Protein AF-A0A0F9BWI5-F1 (afdb_monomer_lite)

Structure (mmCIF, N/CA/C/O backbone):
data_AF-A0A0F9BWI5-F1
#
_entry.id   AF-A0A0F9BWI5-F1
#
loop_
_atom_site.group_PDB
_atom_site.id
_atom_site.type_symbol
_atom_site.label_atom_id
_atom_site.label_alt_id
_atom_site.label_comp_id
_atom_site.label_asym_id
_atom_site.label_entity_id
_atom_site.label_seq_id
_atom_site.pdbx_PDB_ins_code
_atom_site.Cartn_x
_atom_site.Cartn_y
_atom_site.Cartn_z
_atom_site.occupancy
_atom_site.B_iso_or_equiv
_atom_site.auth_seq_id
_atom_site.auth_comp_id
_atom_site.auth_asym_id
_atom_site.auth_atom_id
_atom_site.pdbx_PDB_model_num
ATOM 1 N N . LYS A 1 1 ? -0.075 13.500 25.673 1.00 72.31 1 LYS A N 1
ATOM 2 C CA . LYS A 1 1 ? -0.644 14.126 24.447 1.00 72.31 1 LYS A CA 1
ATOM 3 C C . LYS A 1 1 ? -1.589 13.120 23.795 1.00 72.31 1 LYS A C 1
ATOM 5 O O . LYS A 1 1 ? -1.172 11.986 23.628 1.00 72.31 1 LYS A O 1
ATOM 10 N N . MET A 1 2 ? -2.822 13.513 23.459 1.00 77.25 2 MET A N 1
ATOM 11 C CA . MET A 1 2 ? -3.798 12.636 22.786 1.00 77.25 2 MET A CA 1
ATOM 12 C C . MET A 1 2 ? -3.335 12.326 21.351 1.00 77.25 2 MET A C 1
ATOM 14 O O . MET A 1 2 ? -2.892 13.253 20.655 1.00 77.25 2 MET A O 1
ATOM 18 N N . LYS A 1 3 ? -3.405 11.060 20.920 1.00 91.00 3 LYS A N 1
ATOM 19 C CA . LYS A 1 3 ? -2.980 10.627 19.575 1.00 91.00 3 LYS A CA 1
ATOM 20 C C . LYS A 1 3 ? -3.915 11.210 18.507 1.00 91.00 3 LYS A C 1
ATOM 22 O O . LYS A 1 3 ? -5.062 11.553 18.789 1.00 91.00 3 LYS A O 1
ATOM 27 N N . ILE A 1 4 ? -3.437 11.349 17.267 1.00 92.50 4 ILE A N 1
ATOM 28 C CA . ILE A 1 4 ? -4.237 11.948 16.181 1.00 92.50 4 ILE A CA 1
ATOM 29 C C . ILE A 1 4 ? -5.533 11.167 15.914 1.00 92.50 4 ILE A C 1
ATOM 31 O O . ILE A 1 4 ? -6.590 11.777 15.780 1.00 92.50 4 ILE A O 1
ATOM 35 N N . ASN A 1 5 ? -5.481 9.834 15.967 1.00 91.31 5 ASN A N 1
ATOM 36 C CA . ASN A 1 5 ? -6.653 8.981 15.755 1.00 91.31 5 ASN A CA 1
ATOM 37 C C . ASN A 1 5 ? -7.730 9.216 16.823 1.00 91.31 5 ASN A C 1
ATOM 39 O O . ASN A 1 5 ? -8.899 9.367 16.490 1.00 91.31 5 ASN A O 1
ATOM 43 N N . GLU A 1 6 ? -7.343 9.348 18.095 1.00 92.56 6 GLU A N 1
ATOM 44 C CA . GLU A 1 6 ? -8.267 9.646 19.202 1.00 92.56 6 GLU A CA 1
ATOM 45 C C . GLU A 1 6 ? -8.955 11.008 19.014 1.00 92.56 6 GLU A C 1
ATOM 47 O O . GLU A 1 6 ? -10.149 11.156 19.280 1.00 92.56 6 GLU A O 1
ATOM 52 N N . LYS A 1 7 ? -8.216 12.009 18.509 1.00 94.06 7 LYS A N 1
ATOM 53 C CA . LYS A 1 7 ? -8.776 13.331 18.181 1.00 94.06 7 LYS A CA 1
ATOM 54 C C . LYS A 1 7 ? -9.814 13.237 17.067 1.00 94.06 7 LYS A C 1
ATOM 56 O O . LYS A 1 7 ? -10.861 13.868 17.175 1.00 94.06 7 LYS A O 1
ATOM 61 N N . LEU A 1 8 ? -9.528 12.468 16.018 1.00 93.81 8 LEU A N 1
ATOM 62 C CA . LEU A 1 8 ? -10.418 12.304 14.867 1.00 93.81 8 LEU A CA 1
ATOM 63 C C . LEU A 1 8 ? -11.685 11.522 15.229 1.00 93.81 8 LEU A C 1
ATOM 65 O O . LEU A 1 8 ? -12.778 11.987 14.922 1.00 93.81 8 LEU A O 1
ATOM 69 N N . VAL A 1 9 ? -11.550 10.411 15.959 1.00 95.19 9 VAL A N 1
ATOM 70 C CA . VAL A 1 9 ? -12.665 9.615 16.512 1.00 95.19 9 VAL A CA 1
ATOM 71 C C . VAL A 1 9 ? -13.626 10.516 17.287 1.00 95.19 9 VAL A C 1
ATOM 73 O O . VAL A 1 9 ? -14.809 10.583 16.963 1.00 95.19 9 VAL A O 1
ATOM 76 N N . LYS A 1 10 ? -13.111 11.295 18.249 1.00 93.81 10 LYS A N 1
ATOM 77 C CA . LYS A 1 10 ? -13.939 12.202 19.056 1.00 93.81 10 LYS A CA 1
ATOM 78 C C . LYS A 1 10 ? -14.575 13.316 18.222 1.00 93.81 10 LYS A C 1
ATOM 80 O O . LYS A 1 10 ? -15.742 13.628 18.423 1.00 93.81 10 LYS A O 1
ATOM 85 N N . LYS A 1 11 ? -13.814 13.924 17.306 1.00 94.62 11 LYS A N 1
ATOM 86 C CA . LYS A 1 11 ? -14.287 15.038 16.468 1.00 94.62 11 LYS A CA 1
ATOM 87 C C . LYS A 1 11 ? -15.427 14.621 15.540 1.00 94.62 11 LYS A C 1
ATOM 89 O O . LYS A 1 11 ? -16.339 15.410 15.326 1.00 94.62 11 LYS A O 1
ATOM 94 N N . HIS A 1 12 ? -15.359 13.416 14.985 1.00 92.31 12 HIS A N 1
ATOM 95 C CA . HIS A 1 12 ? -16.319 12.930 13.994 1.00 92.31 12 HIS A CA 1
ATOM 96 C C . HIS A 1 12 ? -17.385 11.993 14.580 1.00 92.31 12 HIS A C 1
ATOM 98 O O . HIS A 1 12 ? -18.233 11.518 13.836 1.00 92.31 12 HIS A O 1
ATOM 104 N N . GLY A 1 13 ? -17.361 11.730 15.893 1.00 93.31 13 GLY A N 1
ATOM 105 C CA . GLY A 1 13 ? -18.310 10.820 16.544 1.00 93.31 13 GLY A CA 1
ATOM 106 C C . GLY A 1 13 ? -18.198 9.370 16.060 1.00 93.31 13 GLY A C 1
ATOM 107 O O . GLY A 1 13 ? -19.171 8.628 16.139 1.00 93.31 13 GLY A O 1
ATOM 108 N N . LEU A 1 14 ? -17.031 8.981 15.541 1.00 92.94 14 LEU A N 1
ATOM 109 C CA . LEU A 1 14 ? -16.776 7.660 14.964 1.00 92.94 14 LEU A CA 1
ATOM 110 C C . LEU A 1 14 ? -16.193 6.712 16.007 1.00 92.94 14 LEU A C 1
ATOM 112 O O . LEU A 1 14 ? -15.509 7.139 16.936 1.00 92.94 14 LEU A O 1
ATOM 116 N N . LYS A 1 15 ? -16.359 5.407 15.806 1.00 95.50 15 LYS A N 1
ATOM 117 C CA . LYS A 1 15 ? -15.537 4.380 16.458 1.00 95.50 15 LYS A CA 1
ATOM 118 C C . LYS A 1 15 ? -14.169 4.292 15.777 1.00 95.50 15 LYS A C 1
ATOM 120 O O . LYS A 1 15 ? -14.020 4.604 14.598 1.00 95.50 15 LYS A O 1
ATOM 125 N N . ALA A 1 16 ? -13.162 3.790 16.495 1.00 92.00 16 ALA A N 1
ATOM 126 C CA . ALA A 1 16 ? -11.807 3.637 15.950 1.00 92.00 16 ALA A CA 1
ATOM 127 C C . ALA A 1 16 ? -11.776 2.800 14.656 1.00 92.00 16 ALA A C 1
ATOM 129 O O . ALA A 1 16 ? -11.142 3.196 13.681 1.00 92.00 16 ALA A O 1
ATOM 130 N N . ARG A 1 17 ? -12.5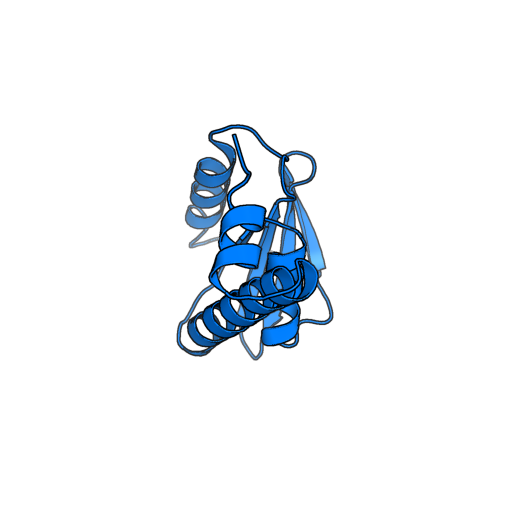28 1.691 14.627 1.00 93.81 17 ARG A N 1
ATOM 131 C CA . ARG A 1 17 ? -12.648 0.832 13.442 1.00 93.81 17 ARG A CA 1
ATOM 132 C C . ARG A 1 17 ? -13.335 1.528 12.265 1.00 93.81 17 ARG A C 1
ATOM 134 O O . ARG A 1 17 ? -12.953 1.307 11.124 1.00 93.81 17 ARG A O 1
ATOM 141 N N . GLU A 1 18 ? -14.334 2.365 12.532 1.00 95.25 18 GLU A N 1
ATOM 142 C CA . GLU A 1 18 ? -15.038 3.117 11.485 1.00 95.25 18 GLU A CA 1
ATOM 143 C C . GLU A 1 18 ? -14.109 4.150 10.846 1.00 95.25 18 GLU A C 1
ATOM 145 O O . GLU A 1 18 ? -14.074 4.260 9.623 1.00 95.25 18 GLU A O 1
ATOM 150 N N . LEU A 1 19 ? -13.296 4.848 11.648 1.00 95.06 19 LEU A N 1
ATOM 151 C CA . LEU A 1 19 ? -12.272 5.762 11.137 1.00 95.06 19 LEU A CA 1
ATOM 152 C C . LEU A 1 19 ? -11.255 5.029 10.248 1.00 95.06 19 LEU A C 1
ATOM 154 O O . LEU A 1 19 ? -10.945 5.499 9.157 1.00 95.06 19 LEU A O 1
ATOM 158 N N . GLU A 1 20 ? -10.757 3.879 10.703 1.00 93.88 20 GLU A N 1
ATOM 159 C CA . GLU A 1 20 ? -9.796 3.062 9.956 1.00 93.88 20 GLU A CA 1
ATOM 160 C C . GLU A 1 20 ? -10.366 2.611 8.603 1.00 93.88 20 GLU A C 1
ATOM 162 O O . GLU A 1 20 ? -9.747 2.844 7.566 1.00 93.88 20 GLU A O 1
ATOM 167 N N . LEU A 1 21 ? -11.576 2.040 8.600 1.00 95.75 21 LEU A N 1
ATOM 168 C CA . LEU A 1 21 ? -12.261 1.613 7.377 1.00 95.75 21 LEU A CA 1
ATOM 169 C C . LEU A 1 21 ? -12.547 2.789 6.439 1.00 95.75 21 LEU A C 1
ATOM 171 O O . LEU A 1 21 ? -12.392 2.650 5.230 1.00 95.75 21 LEU A O 1
ATOM 175 N N . THR A 1 22 ? -12.907 3.953 6.986 1.00 96.00 22 THR A N 1
ATOM 176 C CA . THR A 1 22 ? -13.143 5.170 6.195 1.00 96.00 22 THR A CA 1
ATOM 177 C C . THR A 1 22 ? -11.876 5.593 5.455 1.00 96.00 22 THR A C 1
ATOM 179 O O . THR A 1 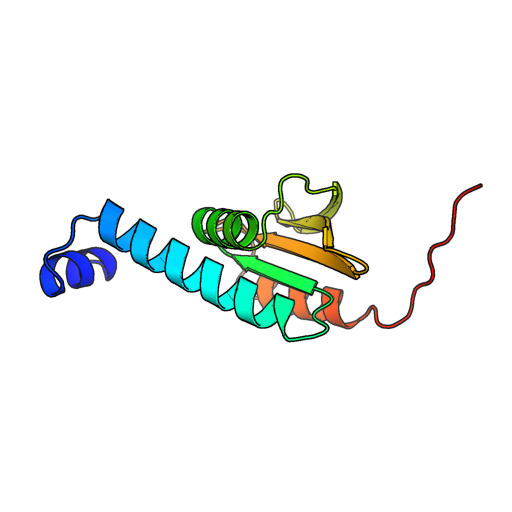22 ? -11.917 5.826 4.250 1.00 96.00 22 THR A O 1
ATOM 182 N N . ILE A 1 23 ? -10.736 5.649 6.153 1.00 95.25 23 ILE A N 1
ATOM 183 C CA . ILE A 1 23 ? -9.448 6.025 5.552 1.00 95.25 23 ILE A CA 1
ATOM 184 C C . ILE A 1 23 ? -9.009 4.973 4.530 1.00 95.25 23 ILE A C 1
ATOM 186 O O . ILE A 1 23 ? -8.633 5.328 3.413 1.00 95.25 23 ILE A O 1
ATOM 190 N N . ARG A 1 24 ? -9.086 3.686 4.892 1.00 96.94 24 ARG A N 1
ATOM 191 C CA . ARG A 1 24 ? -8.723 2.568 4.016 1.00 96.94 24 ARG A CA 1
ATOM 192 C C . ARG A 1 24 ? -9.515 2.598 2.709 1.00 96.94 24 ARG A C 1
ATOM 194 O O . ARG A 1 24 ? -8.906 2.524 1.646 1.00 96.94 24 ARG A O 1
ATOM 201 N N . ASN A 1 25 ? -10.842 2.690 2.784 1.00 97.81 25 ASN A N 1
ATOM 202 C CA . ASN A 1 25 ? -11.703 2.646 1.602 1.00 97.81 25 ASN A CA 1
ATOM 203 C C . ASN A 1 25 ? -11.474 3.870 0.717 1.00 97.81 25 ASN A C 1
ATOM 205 O O . ASN A 1 25 ? -11.278 3.719 -0.484 1.00 97.81 25 ASN A O 1
ATOM 209 N N . PHE A 1 26 ? -11.381 5.062 1.316 1.00 97.81 26 PHE A N 1
ATOM 210 C CA . PHE A 1 26 ? -11.098 6.288 0.575 1.00 97.81 26 PHE A CA 1
ATOM 21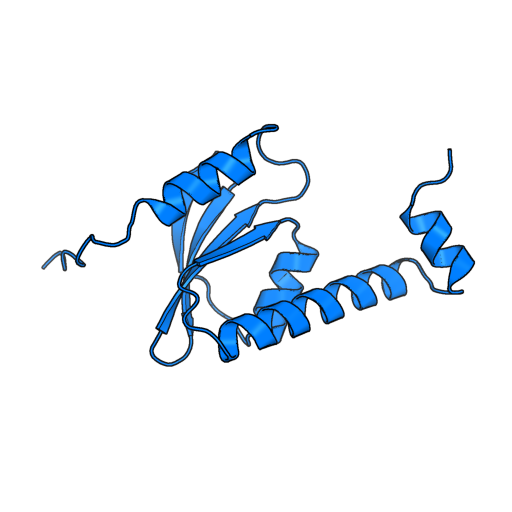1 C C . PHE A 1 26 ? -9.767 6.216 -0.187 1.00 97.81 26 PHE A C 1
ATOM 213 O O . PHE A 1 26 ? -9.722 6.506 -1.381 1.00 97.81 26 PHE A O 1
ATOM 220 N N . LEU A 1 27 ? -8.678 5.810 0.478 1.00 98.00 27 LEU A N 1
ATOM 221 C CA . LEU A 1 27 ? -7.370 5.689 -0.172 1.00 98.00 27 LEU A CA 1
ATOM 222 C C . LEU A 1 27 ? -7.357 4.581 -1.230 1.00 98.00 27 LEU A C 1
ATOM 224 O O . LEU A 1 27 ? -6.749 4.760 -2.284 1.00 98.00 27 LEU A O 1
ATOM 228 N N . GLY A 1 28 ? -8.042 3.465 -0.966 1.00 98.31 28 GLY A N 1
ATOM 229 C CA . GLY A 1 28 ? -8.202 2.364 -1.912 1.00 98.31 28 GLY A CA 1
ATOM 230 C C . GLY A 1 28 ? -8.892 2.804 -3.200 1.00 98.31 28 GLY A C 1
ATOM 231 O O . GLY A 1 28 ? -8.342 2.636 -4.287 1.00 98.31 28 GLY A O 1
ATOM 232 N N . GLU A 1 29 ? -10.064 3.424 -3.078 1.00 98.50 29 GLU A N 1
ATOM 233 C CA . GLU A 1 29 ? -10.851 3.927 -4.207 1.00 98.50 29 GLU A CA 1
ATOM 234 C C . GLU A 1 29 ? -10.115 5.028 -4.974 1.00 98.50 29 GLU A C 1
ATOM 236 O O . GLU A 1 29 ? -10.095 5.012 -6.206 1.00 98.50 29 GLU A O 1
ATOM 241 N N . LEU A 1 30 ? -9.456 5.955 -4.269 1.00 97.94 30 LEU A N 1
ATOM 242 C CA . LEU A 1 30 ? -8.661 7.012 -4.891 1.00 97.94 30 LEU A CA 1
ATOM 243 C C . LEU A 1 30 ? -7.506 6.431 -5.715 1.00 97.94 30 LEU A C 1
ATOM 245 O O . LEU A 1 30 ? -7.343 6.791 -6.882 1.00 97.94 30 LEU A O 1
ATOM 249 N N . ALA A 1 31 ? -6.722 5.519 -5.136 1.00 97.00 31 ALA A N 1
ATOM 250 C CA . ALA A 1 31 ? -5.623 4.870 -5.844 1.00 97.00 31 ALA A CA 1
ATOM 251 C C . ALA A 1 31 ? -6.135 4.080 -7.055 1.00 97.00 31 ALA A C 1
ATOM 253 O O . ALA A 1 31 ? -5.580 4.204 -8.147 1.00 97.00 31 ALA A O 1
ATOM 254 N N . ALA A 1 32 ? -7.231 3.331 -6.894 1.00 96.19 32 ALA A N 1
ATOM 255 C CA . ALA A 1 32 ? -7.845 2.584 -7.984 1.00 96.19 32 ALA A CA 1
ATOM 256 C C . ALA A 1 32 ? -8.311 3.503 -9.122 1.00 96.19 32 ALA A C 1
ATOM 258 O O . ALA A 1 32 ? -8.076 3.208 -10.296 1.00 96.19 32 ALA A O 1
ATOM 259 N N . ALA A 1 33 ? -8.915 4.647 -8.792 1.00 96.69 33 ALA A N 1
ATOM 260 C CA . ALA A 1 33 ? -9.340 5.637 -9.774 1.00 96.69 33 ALA A CA 1
ATOM 261 C C . ALA A 1 33 ? -8.153 6.238 -10.542 1.00 96.69 33 ALA A C 1
ATOM 263 O O . ALA A 1 33 ? -8.256 6.442 -11.752 1.00 96.69 33 ALA A O 1
ATOM 264 N N . VAL A 1 34 ? -7.025 6.493 -9.869 1.00 95.88 34 VAL A N 1
ATOM 265 C CA . VAL A 1 34 ? -5.792 6.977 -10.511 1.00 95.88 34 VAL A CA 1
ATOM 266 C C . VAL A 1 34 ? -5.212 5.911 -11.437 1.00 95.88 34 VAL A C 1
ATOM 268 O O . VAL A 1 34 ? -4.993 6.199 -12.613 1.00 95.88 34 VAL A O 1
ATOM 271 N N . VAL A 1 35 ? -5.022 4.678 -10.957 1.00 94.06 35 VAL A N 1
ATOM 272 C CA . VAL A 1 35 ? -4.451 3.576 -11.753 1.00 94.06 35 VAL A CA 1
ATOM 273 C C . VAL A 1 35 ? -5.307 3.277 -12.985 1.00 94.06 35 VAL A C 1
ATOM 275 O O . VAL A 1 35 ? -4.768 3.119 -14.070 1.00 94.06 35 VAL A O 1
ATOM 278 N N . ARG A 1 36 ? -6.642 3.274 -12.872 1.00 93.06 36 ARG A N 1
ATOM 279 C CA . ARG A 1 36 ? -7.533 3.031 -14.025 1.00 93.06 36 ARG A CA 1
ATOM 280 C C . ARG A 1 36 ? -7.505 4.148 -15.072 1.00 93.06 36 ARG A C 1
ATOM 282 O O . ARG A 1 36 ? -7.804 3.892 -16.232 1.00 93.06 36 ARG A O 1
ATOM 289 N N . LYS A 1 37 ? -7.188 5.386 -14.679 1.00 93.50 37 LYS A N 1
ATOM 290 C CA . LYS A 1 37 ? -7.192 6.560 -15.572 1.00 93.50 37 LYS A CA 1
ATOM 291 C C . LYS A 1 37 ? -5.821 6.912 -16.143 1.00 93.50 37 LYS A C 1
ATOM 293 O O . LYS A 1 37 ? -5.727 7.836 -16.947 1.00 93.50 37 LYS A O 1
ATOM 298 N N . SER A 1 38 ? -4.760 6.237 -15.717 1.00 87.44 38 SER A N 1
ATOM 299 C CA . SER A 1 38 ? -3.392 6.596 -16.081 1.00 87.44 38 SER A CA 1
ATOM 300 C C . SER A 1 38 ? -2.546 5.363 -16.369 1.00 87.44 38 SER A C 1
ATOM 302 O O . SER A 1 38 ? -2.818 4.271 -15.889 1.00 87.44 38 SER A O 1
ATOM 304 N N . SER A 1 39 ? -1.483 5.526 -17.154 1.00 82.50 39 SER A N 1
ATOM 305 C CA . SER A 1 39 ? -0.549 4.444 -17.482 1.00 82.50 39 SER A CA 1
ATOM 306 C C . SER A 1 39 ? 0.489 4.229 -16.370 1.00 82.50 39 SER A C 1
ATOM 308 O O . SER A 1 39 ? 1.698 4.278 -16.620 1.00 82.50 39 SER A O 1
ATOM 310 N N . VAL A 1 40 ? 0.033 4.065 -15.126 1.00 88.56 40 VAL A N 1
ATOM 311 C CA . VAL A 1 40 ? 0.908 3.785 -13.980 1.00 88.56 40 VAL A CA 1
ATOM 312 C C . VAL A 1 40 ? 1.502 2.390 -14.140 1.00 88.56 40 VAL A C 1
ATOM 314 O O . VAL A 1 40 ? 0.786 1.419 -14.355 1.00 88.56 40 VAL A O 1
ATOM 317 N N . ARG A 1 41 ? 2.830 2.294 -14.035 1.00 89.69 41 ARG A N 1
ATOM 318 C CA . ARG A 1 41 ? 3.568 1.021 -14.135 1.00 89.69 41 ARG A CA 1
ATOM 319 C C . ARG A 1 41 ? 3.992 0.454 -12.784 1.00 89.69 41 ARG A C 1
ATOM 321 O O . ARG A 1 41 ? 4.348 -0.719 -12.700 1.00 89.69 41 ARG A O 1
ATOM 328 N N . SER A 1 42 ? 3.956 1.287 -11.748 1.00 93.31 42 SER A N 1
ATOM 329 C CA . SER A 1 42 ? 4.480 0.972 -10.426 1.00 93.31 42 SER A CA 1
ATOM 330 C C . SER A 1 42 ? 3.632 1.639 -9.352 1.00 93.31 42 SER A C 1
ATOM 332 O O . SER A 1 42 ? 3.343 2.831 -9.453 1.00 93.31 42 SER A O 1
ATOM 334 N N . LEU A 1 43 ? 3.282 0.895 -8.309 1.00 95.38 43 LEU A N 1
ATOM 335 C CA . LEU A 1 43 ? 2.568 1.390 -7.141 1.00 95.38 43 LEU A CA 1
ATOM 336 C C . LEU A 1 43 ? 3.370 1.066 -5.882 1.00 95.38 43 LEU A C 1
ATOM 338 O O . LEU A 1 43 ? 3.767 -0.079 -5.679 1.00 95.38 43 LEU A O 1
ATOM 342 N N . ILE A 1 44 ? 3.598 2.069 -5.037 1.00 96.31 44 ILE A N 1
ATOM 343 C CA . ILE A 1 44 ? 4.255 1.900 -3.738 1.00 96.31 44 ILE A CA 1
ATOM 344 C C . ILE A 1 44 ? 3.194 2.102 -2.660 1.00 96.31 44 ILE A C 1
ATOM 346 O O . ILE A 1 44 ? 2.566 3.158 -2.591 1.00 96.31 44 ILE A O 1
ATOM 350 N N . LEU A 1 45 ? 2.980 1.087 -1.830 1.00 96.62 45 LEU A N 1
ATOM 351 C CA . LEU A 1 45 ? 1.945 1.049 -0.804 1.00 96.62 45 LEU A CA 1
ATOM 352 C C . LEU A 1 45 ? 2.596 0.924 0.571 1.00 96.62 45 LEU A C 1
ATOM 354 O O . LEU A 1 45 ? 3.334 -0.022 0.832 1.00 96.62 45 LEU A O 1
ATOM 358 N N . SER A 1 46 ? 2.311 1.873 1.460 1.00 94.62 46 SER A N 1
ATOM 359 C CA . SER A 1 46 ? 2.833 1.878 2.829 1.00 94.62 46 SER A CA 1
ATOM 360 C C . SER A 1 46 ? 1.705 1.645 3.834 1.00 94.62 46 SER A C 1
ATOM 362 O O . SER A 1 46 ? 0.693 2.351 3.827 1.00 94.62 46 SER A O 1
ATOM 364 N N . GLY A 1 47 ? 1.895 0.656 4.704 1.00 94.44 47 GLY A N 1
ATOM 365 C CA . GLY A 1 47 ? 0.900 0.169 5.655 1.00 94.44 47 GLY A CA 1
ATOM 366 C C . GLY A 1 47 ? 0.055 -0.982 5.098 1.00 94.44 47 GLY A C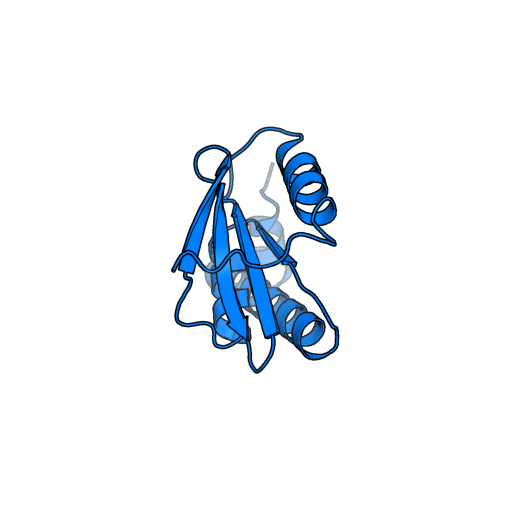 1
ATOM 367 O O . GLY A 1 47 ? -0.346 -0.977 3.935 1.00 94.44 47 GLY A O 1
ATOM 368 N N . GLY A 1 48 ? -0.234 -1.965 5.958 1.00 94.12 48 GLY A N 1
ATOM 369 C CA . GLY A 1 48 ? -0.980 -3.171 5.583 1.00 94.12 48 GLY A CA 1
ATOM 370 C C . GLY A 1 48 ? -2.426 -2.884 5.176 1.00 94.12 48 GLY A C 1
ATOM 371 O O . GLY A 1 48 ? -2.862 -3.340 4.123 1.00 94.12 48 GLY A O 1
ATOM 372 N N . ASP A 1 49 ? -3.147 -2.068 5.950 1.00 94.94 49 ASP A N 1
ATOM 373 C CA . ASP A 1 49 ? -4.544 -1.730 5.640 1.00 94.94 49 ASP A CA 1
ATOM 374 C C . ASP A 1 49 ? -4.672 -0.935 4.343 1.00 94.94 49 ASP A C 1
ATOM 376 O O . ASP A 1 49 ? -5.582 -1.192 3.555 1.00 94.94 49 ASP A O 1
ATOM 380 N N . THR A 1 50 ? -3.738 -0.014 4.085 1.00 95.94 50 THR A N 1
ATOM 381 C CA . THR A 1 50 ? -3.659 0.716 2.814 1.00 95.94 50 THR A CA 1
ATOM 382 C C . THR A 1 50 ? -3.430 -0.252 1.662 1.00 95.94 50 THR A C 1
ATOM 384 O O . THR A 1 50 ? -4.171 -0.211 0.683 1.00 95.94 50 THR A O 1
ATOM 387 N N . ALA A 1 51 ? -2.446 -1.152 1.782 1.00 96.56 51 ALA A N 1
ATOM 388 C CA . ALA A 1 51 ? -2.154 -2.135 0.746 1.00 96.56 51 ALA A CA 1
ATOM 389 C C . ALA A 1 51 ? -3.378 -3.015 0.449 1.00 96.56 51 ALA A C 1
ATOM 391 O O . ALA A 1 51 ? -3.778 -3.155 -0.704 1.00 96.56 51 ALA A O 1
ATOM 392 N N . LEU A 1 52 ? -4.039 -3.518 1.493 1.00 95.81 52 LEU A N 1
ATOM 393 C CA . LEU A 1 52 ? -5.244 -4.330 1.363 1.00 95.81 52 LEU A CA 1
ATOM 394 C C . LEU A 1 52 ? -6.422 -3.546 0.765 1.00 95.81 52 LEU A C 1
ATOM 396 O O . LEU A 1 52 ? -7.155 -4.077 -0.065 1.00 95.81 52 LEU A O 1
ATOM 400 N N . GLY A 1 53 ? -6.623 -2.292 1.176 1.00 97.88 53 GLY A N 1
ATOM 401 C CA . GLY A 1 53 ? -7.662 -1.415 0.631 1.00 97.88 53 GLY A CA 1
ATOM 402 C C . GLY A 1 53 ? -7.481 -1.159 -0.860 1.00 97.88 53 GLY A C 1
ATOM 403 O O . GLY A 1 53 ? -8.435 -1.287 -1.623 1.00 97.88 53 GLY A O 1
ATOM 404 N N . VAL A 1 54 ? -6.252 -0.871 -1.283 1.00 97.81 54 VAL A N 1
ATOM 405 C CA . VAL A 1 54 ? -5.920 -0.638 -2.691 1.00 97.81 54 VAL A CA 1
ATOM 406 C C . VAL A 1 54 ? -6.060 -1.914 -3.518 1.00 97.81 54 VAL A C 1
ATOM 408 O O . VAL A 1 54 ? -6.720 -1.879 -4.554 1.00 97.81 54 VAL A O 1
ATOM 411 N N . CYS A 1 55 ? -5.513 -3.046 -3.060 1.00 96.75 55 CYS A N 1
ATOM 412 C CA . CYS A 1 55 ? -5.664 -4.323 -3.763 1.00 96.75 55 CYS A CA 1
ATOM 413 C C . CYS A 1 55 ? -7.137 -4.712 -3.912 1.00 96.75 55 CYS A C 1
ATOM 415 O O . CYS A 1 55 ? -7.559 -5.096 -4.996 1.00 96.75 55 CYS A O 1
ATOM 417 N N . SER A 1 56 ? -7.939 -4.532 -2.858 1.00 97.00 56 SER A N 1
ATOM 418 C CA . SER A 1 56 ? -9.378 -4.799 -2.903 1.00 97.00 56 SER A CA 1
ATOM 419 C C . SER A 1 56 ? -10.115 -3.889 -3.891 1.00 97.00 56 SER A C 1
ATOM 421 O O . SER A 1 56 ? -10.972 -4.373 -4.617 1.00 97.00 56 SER A O 1
ATOM 423 N N . ALA A 1 57 ? -9.798 -2.592 -3.946 1.00 97.69 57 ALA A N 1
ATOM 424 C CA . ALA A 1 57 ? -10.448 -1.646 -4.862 1.00 97.69 57 ALA A CA 1
ATOM 425 C C . ALA A 1 57 ? -10.033 -1.843 -6.337 1.00 97.69 57 ALA A C 1
ATOM 427 O O . ALA A 1 57 ? -10.766 -1.492 -7.269 1.00 97.69 57 ALA A O 1
ATOM 428 N N . LEU A 1 58 ? -8.844 -2.404 -6.561 1.00 95.88 58 LEU A N 1
ATOM 429 C CA . LEU A 1 58 ? -8.346 -2.784 -7.881 1.00 95.88 58 LEU A CA 1
ATOM 430 C C . LEU A 1 58 ? -8.772 -4.194 -8.315 1.00 95.88 58 LEU A C 1
ATOM 432 O O . LEU A 1 58 ? -8.533 -4.536 -9.469 1.00 95.88 58 LEU A O 1
ATOM 436 N N . ASP A 1 59 ? -9.439 -4.955 -7.443 1.00 95.75 59 ASP A N 1
ATOM 437 C CA . ASP A 1 59 ? -9.813 -6.361 -7.655 1.00 95.75 59 ASP A CA 1
ATOM 438 C C . ASP A 1 59 ? -8.596 -7.280 -7.893 1.00 95.75 59 ASP A C 1
ATOM 440 O O . ASP A 1 59 ? -8.588 -8.178 -8.732 1.00 95.75 59 ASP A O 1
ATOM 444 N N . LEU A 1 60 ? -7.509 -7.018 -7.159 1.00 94.81 60 LEU A N 1
ATOM 445 C CA . LEU A 1 60 ? -6.275 -7.800 -7.219 1.00 94.81 60 LEU A CA 1
ATOM 446 C C . LEU A 1 60 ? -6.348 -8.952 -6.216 1.00 94.81 60 LEU A C 1
ATOM 448 O O . LEU A 1 60 ? -6.263 -8.741 -5.005 1.00 94.81 60 LEU A O 1
ATOM 452 N N . HIS A 1 61 ? -6.470 -10.176 -6.723 1.00 91.25 61 HIS A N 1
ATOM 453 C CA . HIS A 1 61 ? -6.539 -11.381 -5.886 1.00 91.25 61 HIS A CA 1
ATOM 454 C C . HIS A 1 61 ? -5.211 -12.127 -5.770 1.00 91.25 61 HIS A C 1
ATOM 456 O O . HIS A 1 61 ? -4.997 -12.839 -4.794 1.00 91.25 61 HIS A O 1
ATOM 462 N N . ASN A 1 62 ? -4.320 -11.954 -6.747 1.00 92.00 62 ASN A N 1
ATOM 463 C CA . ASN A 1 62 ? -3.044 -12.653 -6.809 1.00 92.00 62 ASN A CA 1
ATOM 464 C C . ASN A 1 62 ? -1.910 -11.645 -6.992 1.00 92.00 62 ASN A C 1
ATOM 466 O O . ASN A 1 62 ? -1.984 -10.763 -7.846 1.00 92.00 62 ASN A O 1
ATOM 470 N N . LEU A 1 63 ? -0.863 -11.798 -6.183 1.00 94.69 63 LEU A N 1
ATOM 471 C CA . LEU A 1 63 ? 0.387 -11.053 -6.290 1.00 94.69 63 LEU A CA 1
ATOM 472 C C . LEU A 1 63 ? 1.502 -12.056 -6.585 1.00 94.69 63 LEU A C 1
ATOM 474 O O . LEU A 1 63 ? 1.712 -12.988 -5.809 1.00 94.69 63 LEU A O 1
ATOM 478 N N . TYR A 1 64 ? 2.234 -11.859 -7.676 1.00 96.31 64 TYR A N 1
ATOM 479 C CA . TYR A 1 64 ? 3.427 -12.648 -7.969 1.00 96.31 64 TYR A CA 1
ATOM 480 C C . TYR A 1 64 ? 4.630 -11.967 -7.330 1.00 96.31 64 TYR A C 1
ATOM 482 O O . TYR A 1 64 ? 5.128 -10.978 -7.865 1.00 96.31 64 TYR A O 1
ATOM 490 N N . ILE A 1 65 ? 5.079 -12.459 -6.175 1.00 96.12 65 ILE A N 1
ATOM 491 C CA . ILE A 1 65 ? 6.278 -11.928 -5.514 1.00 96.12 65 ILE A CA 1
ATOM 492 C C . ILE A 1 65 ? 7.480 -12.192 -6.423 1.00 96.12 65 ILE A C 1
ATOM 494 O O . ILE A 1 65 ? 7.729 -13.331 -6.813 1.00 96.12 65 ILE A O 1
ATOM 498 N N . LEU A 1 66 ? 8.191 -11.126 -6.780 1.00 95.75 66 LEU A N 1
ATOM 499 C CA . LEU A 1 66 ? 9.379 -11.198 -7.623 1.00 95.75 66 LEU A CA 1
ATOM 500 C C . LEU A 1 66 ? 10.647 -11.276 -6.777 1.00 95.75 66 LEU A C 1
ATOM 502 O O . LEU A 1 66 ? 11.520 -12.082 -7.075 1.00 95.75 66 LEU A O 1
ATOM 506 N N . ASP A 1 67 ? 10.746 -10.410 -5.766 1.00 95.44 67 ASP A N 1
ATOM 507 C CA . ASP A 1 67 ? 11.922 -10.267 -4.904 1.00 95.44 67 ASP A CA 1
ATOM 508 C C . ASP A 1 67 ? 11.589 -9.399 -3.672 1.00 95.44 67 ASP A C 1
ATOM 510 O O . ASP A 1 67 ? 10.461 -8.912 -3.524 1.00 95.44 67 ASP A O 1
ATOM 514 N N . GLU A 1 68 ? 12.583 -9.132 -2.830 1.00 94.19 68 GLU A N 1
ATOM 515 C CA . GLU A 1 68 ? 12.579 -8.084 -1.810 1.00 94.19 68 GLU A CA 1
ATOM 516 C C . GLU A 1 68 ? 13.532 -6.941 -2.194 1.00 94.19 68 GLU A C 1
ATOM 518 O O . GLU A 1 68 ? 14.723 -7.143 -2.414 1.00 94.19 68 GLU A O 1
ATOM 523 N N . LEU A 1 69 ? 13.023 -5.703 -2.254 1.00 92.50 69 LEU A N 1
ATOM 524 C CA . LEU A 1 69 ? 13.867 -4.526 -2.522 1.00 92.50 69 LEU A CA 1
ATOM 525 C C . LEU A 1 69 ? 14.767 -4.190 -1.329 1.00 92.50 69 LEU A C 1
ATOM 527 O O . LEU A 1 69 ? 15.874 -3.683 -1.513 1.00 92.50 69 LEU A O 1
ATOM 531 N N . PHE A 1 70 ? 14.249 -4.457 -0.132 1.00 94.38 70 PHE A N 1
ATOM 532 C CA . PHE A 1 70 ? 14.868 -4.277 1.178 1.00 94.38 70 PHE A CA 1
ATOM 533 C C . PHE A 1 70 ? 14.285 -5.323 2.135 1.00 94.38 70 PHE A C 1
ATOM 535 O O . PHE A 1 70 ? 13.189 -5.818 1.857 1.00 94.38 70 PHE A O 1
ATOM 542 N N . PRO A 1 71 ? 14.935 -5.613 3.279 1.00 92.38 71 PRO A N 1
ATOM 543 C CA . PRO A 1 71 ? 14.419 -6.573 4.253 1.00 92.38 71 PRO A CA 1
ATOM 544 C C . PRO A 1 71 ? 12.958 -6.297 4.640 1.00 92.38 71 PRO A C 1
ATOM 546 O O . PRO A 1 71 ? 12.638 -5.260 5.228 1.00 92.38 71 PRO A O 1
ATOM 549 N N . GLY A 1 72 ? 12.061 -7.227 4.299 1.00 91.94 72 GLY A N 1
ATOM 550 C CA . GLY A 1 72 ? 10.629 -7.107 4.593 1.00 91.94 72 GLY A CA 1
ATOM 551 C C . GLY A 1 72 ? 9.872 -6.085 3.731 1.00 91.94 72 GLY A C 1
ATOM 552 O O . GLY A 1 72 ? 8.776 -5.660 4.109 1.00 91.94 72 GLY A O 1
ATOM 553 N N . ILE A 1 73 ? 10.435 -5.681 2.588 1.00 96.38 73 ILE A N 1
ATOM 554 C CA . ILE A 1 73 ? 9.800 -4.812 1.586 1.00 96.38 73 ILE A CA 1
ATOM 555 C C . ILE A 1 73 ? 9.768 -5.547 0.240 1.00 96.38 73 ILE A C 1
ATOM 557 O O . ILE A 1 73 ? 10.675 -5.386 -0.586 1.00 96.38 73 ILE A O 1
ATOM 561 N N . PRO A 1 74 ? 8.735 -6.372 -0.000 1.00 95.88 74 PRO A N 1
ATOM 562 C CA . PRO A 1 74 ? 8.615 -7.132 -1.232 1.00 95.88 74 PRO A CA 1
ATOM 563 C C . PRO A 1 74 ? 8.247 -6.249 -2.427 1.00 95.88 74 PRO A C 1
ATOM 565 O O . PRO A 1 74 ? 7.493 -5.274 -2.323 1.00 95.88 74 PRO A O 1
ATOM 568 N N . VAL A 1 75 ? 8.725 -6.663 -3.597 1.00 96.81 75 VAL A N 1
ATOM 569 C CA . VAL A 1 75 ? 8.230 -6.231 -4.902 1.00 96.81 75 VAL A CA 1
ATOM 570 C C . VAL A 1 75 ? 7.491 -7.391 -5.559 1.00 96.81 75 VAL A C 1
ATOM 572 O O . VAL A 1 75 ? 7.966 -8.522 -5.615 1.00 96.81 75 VAL A O 1
ATOM 575 N N . SER A 1 76 ? 6.293 -7.113 -6.049 1.00 96.44 76 SER A N 1
ATOM 576 C CA . SER A 1 76 ? 5.418 -8.071 -6.717 1.00 96.44 76 SER A CA 1
ATOM 577 C C . SER A 1 76 ? 4.997 -7.558 -8.088 1.00 96.44 76 SER A C 1
ATOM 579 O O . SER A 1 76 ? 5.032 -6.356 -8.357 1.00 96.44 76 SER A O 1
ATOM 581 N N . MET A 1 77 ? 4.570 -8.468 -8.952 1.00 95.94 77 MET A N 1
ATOM 582 C CA . MET A 1 77 ? 3.887 -8.164 -10.202 1.00 95.94 77 MET A CA 1
ATOM 583 C C . MET A 1 77 ? 2.421 -8.568 -10.104 1.00 95.94 77 MET A C 1
ATOM 585 O O . MET A 1 77 ? 2.098 -9.591 -9.496 1.00 95.94 77 MET A O 1
ATOM 589 N N . VAL A 1 78 ? 1.547 -7.780 -10.725 1.00 94.75 78 VAL A N 1
ATOM 590 C CA . VAL A 1 78 ? 0.141 -8.131 -10.921 1.00 94.75 78 VAL A CA 1
ATOM 591 C C . VAL A 1 78 ? -0.271 -7.925 -12.368 1.00 94.75 78 VAL A C 1
ATOM 593 O O . VAL A 1 78 ? 0.129 -6.950 -13.014 1.00 94.75 78 VAL A O 1
ATOM 596 N N . ASP A 1 79 ? -1.119 -8.830 -12.839 1.00 91.12 79 ASP A N 1
ATOM 597 C CA . ASP A 1 79 ? -1.849 -8.662 -14.085 1.00 91.12 79 ASP A CA 1
ATOM 598 C C . ASP A 1 79 ? -3.020 -7.705 -13.833 1.00 91.12 79 ASP A C 1
ATOM 600 O O . ASP A 1 79 ? -3.875 -7.960 -12.982 1.00 91.12 79 ASP A O 1
ATOM 604 N N . PHE A 1 80 ? -3.058 -6.583 -14.549 1.00 90.44 80 PHE A N 1
ATOM 605 C CA . PHE A 1 80 ? -4.122 -5.589 -14.444 1.00 90.44 80 PHE A CA 1
ATOM 606 C C . PHE A 1 80 ? -4.650 -5.227 -15.834 1.00 90.44 80 PHE A C 1
ATOM 608 O O . PHE A 1 80 ? -4.155 -4.311 -16.497 1.00 90.44 80 PHE A O 1
ATOM 615 N N . GLY A 1 81 ? -5.656 -5.978 -16.291 1.00 87.19 81 GLY A N 1
ATOM 616 C CA . GLY A 1 81 ? -6.091 -5.936 -17.689 1.00 87.19 81 GLY A CA 1
ATOM 617 C C . GLY A 1 81 ? -4.935 -6.323 -18.615 1.00 87.19 81 GLY A C 1
ATOM 618 O O . GLY A 1 81 ? -4.262 -7.321 -18.376 1.00 87.19 81 GLY A O 1
ATOM 619 N N . ASP A 1 82 ? -4.658 -5.494 -19.622 1.00 87.19 82 ASP A N 1
ATOM 620 C CA . ASP A 1 82 ? -3.529 -5.692 -20.545 1.00 87.19 82 ASP A CA 1
ATOM 621 C C . ASP A 1 82 ? -2.190 -5.147 -20.006 1.00 87.19 82 ASP A C 1
ATOM 623 O O . ASP A 1 82 ? -1.166 -5.176 -20.695 1.00 87.19 82 ASP A O 1
ATOM 627 N N . LEU A 1 83 ? -2.178 -4.603 -18.784 1.00 86.06 83 LEU A N 1
ATOM 628 C CA . LEU A 1 83 ? -0.998 -4.006 -18.167 1.00 86.06 83 LEU A CA 1
ATOM 629 C C . LEU A 1 83 ? -0.386 -4.930 -17.115 1.00 86.06 83 LEU A C 1
ATOM 631 O O . LEU A 1 83 ? -1.067 -5.653 -16.394 1.00 86.06 83 LEU A O 1
ATOM 635 N N . GLN A 1 84 ? 0.935 -4.837 -16.999 1.00 90.25 84 GLN A N 1
ATOM 636 C CA . GLN A 1 84 ? 1.705 -5.402 -15.897 1.00 90.25 84 GLN A CA 1
ATOM 637 C C . GLN A 1 84 ? 1.986 -4.278 -14.903 1.00 90.25 84 GLN A C 1
ATOM 639 O O . GLN A 1 84 ? 2.677 -3.312 -15.248 1.00 90.25 84 GLN A O 1
ATOM 644 N N . LEU A 1 85 ? 1.443 -4.383 -13.693 1.00 93.00 85 LEU A N 1
ATOM 645 C CA . LEU A 1 85 ? 1.632 -3.394 -12.637 1.00 93.00 85 LEU A CA 1
ATOM 646 C C . LEU A 1 85 ? 2.595 -3.953 -11.588 1.00 93.00 85 LEU A C 1
ATOM 648 O O . LEU A 1 85 ? 2.338 -4.986 -10.971 1.00 93.00 85 LEU A O 1
ATOM 652 N N . LYS A 1 86 ? 3.704 -3.248 -11.351 1.00 95.62 86 LYS A N 1
ATOM 653 C CA . LYS A 1 86 ? 4.589 -3.561 -10.227 1.00 95.62 86 LYS A CA 1
ATOM 654 C C . LYS A 1 86 ? 4.005 -2.994 -8.942 1.00 95.62 86 LYS A C 1
ATOM 656 O O . LYS A 1 86 ? 3.635 -1.822 -8.896 1.00 95.62 86 LYS A O 1
ATOM 661 N N . LEU A 1 87 ? 3.986 -3.792 -7.888 1.00 96.50 87 LEU A N 1
ATOM 662 C CA . LEU A 1 87 ? 3.533 -3.399 -6.562 1.00 96.50 87 LEU A CA 1
ATOM 663 C C . LEU A 1 87 ? 4.695 -3.525 -5.578 1.00 96.50 87 LEU A C 1
ATOM 665 O O . LEU A 1 87 ? 5.300 -4.586 -5.481 1.00 96.50 87 LEU A O 1
ATOM 669 N N . VAL A 1 88 ? 4.994 -2.470 -4.832 1.00 97.31 88 VAL A N 1
ATOM 670 C CA . VAL A 1 88 ? 5.912 -2.517 -3.689 1.00 97.31 88 VAL A CA 1
ATOM 671 C C . VAL A 1 88 ? 5.085 -2.288 -2.438 1.00 97.31 88 VAL A C 1
ATOM 673 O O . VAL A 1 88 ? 4.384 -1.280 -2.353 1.00 97.31 88 VAL A O 1
ATOM 676 N N . THR A 1 89 ? 5.149 -3.197 -1.469 1.00 96.62 89 THR A N 1
ATOM 677 C CA . THR A 1 89 ? 4.458 -3.023 -0.187 1.00 96.62 89 THR A CA 1
ATOM 678 C C . THR A 1 89 ? 5.473 -2.857 0.933 1.00 96.62 89 THR A C 1
ATOM 680 O O . THR A 1 89 ? 6.430 -3.611 1.054 1.00 96.62 89 THR A O 1
ATOM 683 N N . LYS A 1 90 ? 5.272 -1.840 1.768 1.00 95.94 90 LYS A N 1
ATOM 684 C CA . LYS A 1 90 ? 6.076 -1.592 2.962 1.00 95.94 90 LYS A CA 1
ATOM 685 C C . LYS A 1 90 ? 5.181 -1.649 4.188 1.00 95.94 90 LYS A C 1
ATOM 687 O O . LYS A 1 90 ? 4.263 -0.839 4.325 1.00 95.94 90 LYS A O 1
ATOM 692 N N . ALA A 1 91 ? 5.452 -2.564 5.112 1.00 93.12 91 ALA A N 1
ATOM 693 C CA . ALA A 1 91 ? 4.738 -2.593 6.381 1.00 93.12 91 ALA A CA 1
ATOM 694 C C . ALA A 1 91 ? 5.006 -1.321 7.218 1.00 93.12 91 ALA A C 1
ATOM 696 O O . ALA A 1 91 ? 6.017 -0.617 7.070 1.00 93.12 91 ALA A O 1
ATOM 697 N N . GLY A 1 92 ? 4.061 -0.994 8.102 1.00 89.81 92 GLY A N 1
ATOM 698 C CA . GLY A 1 92 ? 4.235 0.105 9.050 1.00 89.81 92 GLY A CA 1
ATOM 699 C C . GLY A 1 92 ? 5.428 -0.175 9.965 1.00 89.81 92 GLY A C 1
ATOM 700 O O . GLY A 1 92 ? 5.523 -1.264 10.517 1.00 89.81 92 GLY A O 1
ATOM 701 N N . GLY A 1 93 ? 6.339 0.791 10.104 1.00 88.88 93 GLY A N 1
ATOM 702 C CA . GLY A 1 93 ? 7.541 0.645 10.936 1.00 88.88 93 GLY A CA 1
ATOM 703 C C . GLY A 1 93 ? 8.711 -0.127 10.311 1.00 88.88 93 GLY A C 1
ATOM 704 O O . GLY A 1 93 ? 9.702 -0.322 10.998 1.00 88.88 93 GLY A O 1
ATOM 705 N N . PHE A 1 94 ? 8.620 -0.551 9.044 1.00 91.94 94 PHE A N 1
ATOM 706 C CA . PHE A 1 94 ? 9.731 -1.190 8.318 1.00 91.94 94 PHE A CA 1
ATOM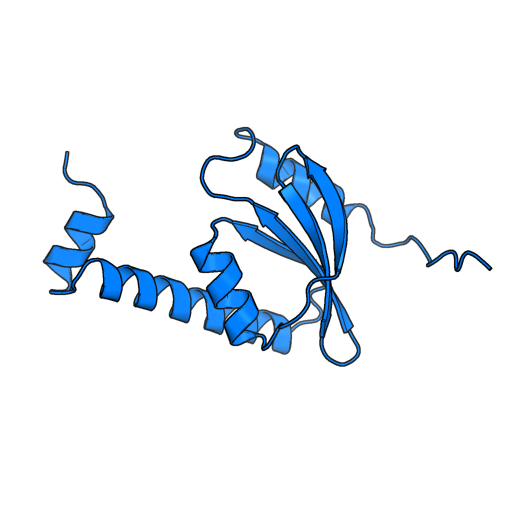 707 C C . PHE A 1 94 ? 10.542 -0.180 7.496 1.00 91.94 94 PHE A C 1
ATOM 709 O O . PHE A 1 94 ? 9.956 0.765 6.956 1.00 91.94 94 PHE A O 1
ATOM 716 N N . GLY A 1 95 ? 11.841 -0.435 7.333 1.00 91.44 95 GLY A N 1
ATOM 717 C CA . GLY A 1 95 ? 12.777 0.433 6.615 1.00 91.44 95 GLY A CA 1
ATOM 718 C C . GLY A 1 95 ? 13.291 1.609 7.450 1.00 91.44 95 GLY A C 1
ATOM 719 O O . GLY A 1 95 ? 12.760 1.911 8.518 1.00 91.44 95 GLY A O 1
ATOM 720 N N . GLU A 1 96 ? 14.310 2.268 6.916 1.00 94.50 96 GLU A N 1
ATOM 721 C CA . GLU A 1 96 ? 14.938 3.472 7.457 1.00 94.50 96 GLU A CA 1
ATOM 722 C C . GLU A 1 96 ? 14.269 4.749 6.911 1.00 94.50 96 GLU A C 1
ATOM 724 O O . GLU A 1 96 ? 13.340 4.700 6.095 1.00 94.50 96 GLU A O 1
ATOM 729 N N . GLU A 1 97 ? 14.724 5.911 7.383 1.00 93.94 97 GLU A N 1
ATOM 730 C CA . GLU A 1 97 ? 14.149 7.227 7.060 1.00 93.94 97 GLU A CA 1
ATOM 731 C C . GLU A 1 97 ? 14.103 7.522 5.547 1.00 93.94 97 GLU A C 1
ATOM 733 O O . GLU A 1 97 ? 13.150 8.129 5.054 1.00 93.94 97 GLU A O 1
ATOM 738 N N . ASP A 1 98 ? 15.089 7.037 4.797 1.00 95.25 98 ASP A N 1
ATOM 739 C CA . ASP A 1 98 ? 15.273 7.234 3.358 1.00 95.25 98 ASP A CA 1
ATOM 740 C C . ASP A 1 98 ? 14.680 6.117 2.488 1.00 95.25 98 ASP A C 1
ATOM 742 O O . ASP A 1 98 ? 14.577 6.269 1.271 1.00 95.25 98 ASP A O 1
ATOM 746 N N . THR A 1 99 ? 14.198 5.022 3.077 1.00 94.75 99 THR A N 1
ATOM 747 C CA . THR A 1 99 ? 13.787 3.827 2.324 1.00 94.75 99 THR A CA 1
ATOM 748 C C . THR A 1 99 ? 12.735 4.119 1.252 1.00 94.75 99 THR A 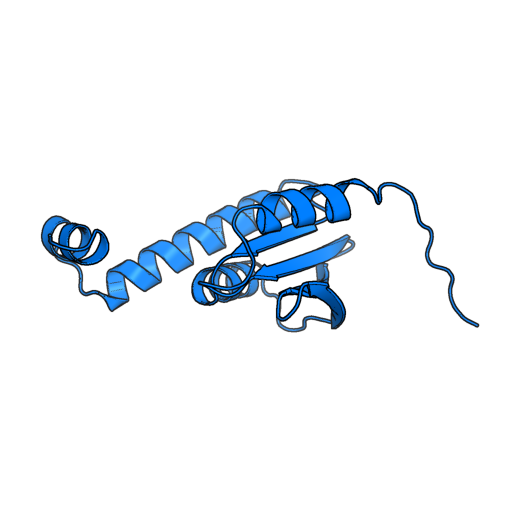C 1
ATOM 750 O O . THR A 1 99 ? 12.776 3.543 0.168 1.00 94.75 99 THR A O 1
ATOM 753 N N . LEU A 1 100 ? 11.784 5.028 1.500 1.00 93.69 100 LEU A N 1
ATOM 754 C CA . LEU A 1 100 ? 10.790 5.383 0.480 1.00 93.69 100 LEU A CA 1
ATOM 755 C C . LEU A 1 100 ? 11.429 6.071 -0.737 1.00 93.69 100 LEU A C 1
ATOM 757 O O . LEU A 1 100 ? 11.009 5.813 -1.864 1.00 93.69 100 LEU A O 1
ATOM 761 N N . PHE A 1 101 ? 12.434 6.918 -0.513 1.00 94.31 101 PHE A N 1
ATOM 762 C CA . PHE A 1 101 ? 13.187 7.576 -1.576 1.00 94.31 101 PHE A CA 1
ATOM 763 C C . PHE A 1 101 ? 13.975 6.546 -2.391 1.00 94.31 101 PHE A C 1
ATOM 765 O O . PHE A 1 101 ? 13.855 6.508 -3.613 1.00 94.31 101 PHE A O 1
ATOM 772 N N . GLU A 1 102 ? 14.666 5.623 -1.723 1.00 94.94 102 GLU A N 1
ATOM 773 C CA . GLU A 1 102 ? 15.421 4.576 -2.412 1.00 94.94 102 GLU A CA 1
ATOM 774 C C . GLU A 1 102 ? 14.526 3.624 -3.222 1.00 94.94 102 GLU A C 1
ATOM 776 O O . GLU A 1 102 ? 14.900 3.187 -4.315 1.00 94.94 102 GLU A O 1
ATOM 781 N N . ILE A 1 103 ? 13.318 3.316 -2.727 1.00 94.62 103 ILE A N 1
ATOM 782 C CA . ILE A 1 103 ? 12.313 2.571 -3.500 1.00 94.62 103 ILE A CA 1
ATOM 783 C C . ILE A 1 103 ? 11.952 3.355 -4.764 1.00 94.62 103 ILE A C 1
ATOM 785 O O . ILE A 1 103 ? 11.934 2.775 -5.849 1.00 94.62 103 ILE A O 1
ATOM 789 N N . ILE A 1 104 ? 11.662 4.655 -4.654 1.00 93.06 104 ILE A N 1
ATOM 790 C CA . ILE A 1 104 ? 11.306 5.489 -5.811 1.00 93.06 104 ILE A CA 1
ATOM 791 C C . ILE A 1 104 ? 12.437 5.485 -6.844 1.00 93.06 104 ILE A C 1
ATOM 793 O O . ILE A 1 104 ? 12.160 5.271 -8.026 1.00 93.06 104 ILE A O 1
ATOM 797 N N . ASP A 1 105 ? 13.690 5.633 -6.420 1.00 92.44 105 ASP A N 1
ATOM 798 C CA . ASP A 1 105 ? 14.853 5.603 -7.310 1.00 92.44 105 ASP A CA 1
ATOM 799 C C . ASP A 1 105 ? 14.985 4.251 -8.022 1.00 92.44 105 ASP A C 1
ATOM 801 O O . ASP A 1 105 ? 15.006 4.191 -9.256 1.00 92.44 105 ASP A O 1
ATOM 805 N N . LYS A 1 106 ? 14.962 3.136 -7.280 1.00 90.44 106 LYS A N 1
ATOM 806 C CA . LYS A 1 106 ? 15.027 1.775 -7.852 1.00 90.44 106 LYS A CA 1
ATOM 807 C C . LYS A 1 106 ? 13.886 1.497 -8.838 1.00 90.44 106 LYS A C 1
ATOM 809 O O . LYS A 1 106 ? 14.080 0.810 -9.847 1.00 90.44 106 LYS A O 1
ATOM 814 N N . MET A 1 107 ? 12.696 2.031 -8.569 1.00 87.44 107 MET A N 1
ATOM 815 C CA . MET A 1 107 ? 11.520 1.858 -9.425 1.00 87.44 107 MET A CA 1
ATOM 816 C C . MET A 1 107 ? 11.535 2.782 -10.650 1.00 87.44 107 MET A C 1
ATOM 818 O O . MET A 1 107 ? 10.969 2.418 -11.684 1.00 87.44 107 MET A O 1
ATOM 822 N N . SER A 1 108 ? 12.203 3.934 -10.565 1.00 80.81 108 SER A N 1
ATOM 823 C CA . SER A 1 108 ? 12.330 4.911 -11.655 1.00 80.81 108 SER A CA 1
ATOM 824 C C . SER A 1 108 ? 13.439 4.550 -12.647 1.00 80.81 108 SER A C 1
ATOM 826 O O . SER A 1 108 ? 13.311 4.819 -13.840 1.00 80.81 108 SER A O 1
ATOM 828 N N . LEU A 1 109 ? 14.491 3.863 -12.192 1.00 62.59 109 LEU A N 1
ATOM 829 C CA . LEU A 1 109 ? 15.662 3.481 -12.996 1.00 62.59 109 LEU A CA 1
ATOM 830 C C . LEU A 1 109 ? 15.412 2.365 -14.035 1.00 62.59 109 LEU A C 1
ATOM 832 O O . LEU A 1 109 ? 16.343 1.920 -14.698 1.00 62.59 109 LEU A O 1
ATOM 836 N N . ASN A 1 110 ? 14.165 1.923 -14.233 1.00 52.50 110 ASN A N 1
ATOM 837 C CA . ASN A 1 110 ? 13.823 0.764 -15.069 1.00 52.50 110 ASN A CA 1
ATOM 838 C C . ASN A 1 110 ? 12.897 1.072 -16.261 1.00 52.50 110 ASN A C 1
ATOM 840 O O . ASN A 1 110 ? 12.074 0.241 -16.656 1.00 52.50 110 ASN A O 1
ATOM 844 N N . ILE A 1 111 ? 13.055 2.233 -16.900 1.00 46.22 111 ILE A N 1
ATOM 845 C CA . ILE A 1 111 ? 12.512 2.475 -18.247 1.00 46.22 111 ILE A CA 1
ATOM 846 C C . ILE A 1 111 ? 13.454 1.806 -19.272 1.00 46.22 111 ILE A C 1
ATOM 848 O O . ILE A 1 111 ? 14.180 2.498 -19.976 1.00 46.22 111 ILE A O 1
ATOM 852 N N . GLY A 1 112 ? 13.511 0.463 -19.346 1.00 41.19 112 GLY A N 1
ATOM 853 C CA . GLY A 1 112 ? 14.271 -0.162 -20.445 1.00 41.19 112 GLY A CA 1
ATOM 854 C C . GLY A 1 112 ? 14.757 -1.614 -20.400 1.00 41.19 112 GLY A C 1
ATOM 855 O O . GLY A 1 112 ? 15.445 -1.986 -21.347 1.00 41.19 112 GLY A O 1
ATOM 856 N N . GLN A 1 113 ? 14.446 -2.469 -19.418 1.00 41.59 113 GLN A N 1
ATOM 857 C CA . GLN A 1 113 ? 14.886 -3.876 -19.503 1.00 41.59 113 GLN A CA 1
ATOM 858 C C . GLN A 1 113 ? 13.790 -4.824 -20.005 1.00 41.59 113 GLN A C 1
ATOM 860 O O . GLN A 1 113 ? 12.797 -5.107 -19.336 1.00 41.59 113 GLN A O 1
ATOM 865 N N . ARG A 1 114 ? 14.011 -5.284 -21.247 1.00 42.53 114 ARG A N 1
ATOM 866 C CA . ARG A 1 114 ? 13.334 -6.386 -21.941 1.00 42.53 114 ARG A CA 1
ATOM 867 C C . ARG A 1 114 ? 13.308 -7.640 -21.062 1.00 42.53 114 ARG A C 1
ATOM 869 O O . ARG A 1 114 ? 14.328 -8.008 -20.491 1.00 42.53 114 ARG A O 1
ATOM 876 N N . ARG A 1 115 ? 12.169 -8.342 -21.061 1.00 42.34 115 ARG A N 1
ATOM 877 C CA . ARG A 1 115 ? 12.078 -9.756 -20.669 1.00 42.34 115 ARG A CA 1
ATOM 878 C C . ARG A 1 115 ? 13.157 -10.539 -21.430 1.00 42.34 115 ARG A C 1
ATOM 880 O O . ARG A 1 115 ? 13.042 -10.685 -22.646 1.00 42.34 115 ARG A O 1
ATOM 887 N N . GLN A 1 116 ? 14.177 -11.052 -20.745 1.00 36.50 116 GLN A N 1
ATOM 888 C CA . GLN A 1 116 ? 14.788 -12.294 -21.203 1.00 36.50 116 GLN A CA 1
ATOM 889 C C . GLN A 1 116 ? 13.831 -13.406 -20.791 1.00 36.50 116 GLN A C 1
ATOM 891 O O . GLN A 1 116 ? 13.657 -13.700 -19.612 1.00 36.50 116 GLN A O 1
ATOM 896 N N . VAL A 1 117 ? 13.148 -13.959 -21.788 1.00 39.47 117 VAL A N 1
ATOM 897 C CA . VAL A 1 117 ? 12.534 -15.276 -21.678 1.00 39.47 117 VAL A CA 1
ATOM 898 C C . VAL A 1 117 ? 13.703 -16.246 -21.543 1.00 39.47 117 VAL A C 1
ATOM 900 O O . VAL A 1 117 ? 14.435 -16.457 -22.507 1.00 39.47 117 VAL A O 1
ATOM 903 N N . LEU A 1 118 ? 13.929 -16.769 -20.339 1.00 38.69 118 LEU A N 1
ATOM 904 C CA . LEU A 1 118 ? 14.732 -17.976 -20.186 1.00 38.69 118 LEU A CA 1
ATOM 905 C C . LEU A 1 118 ? 13.956 -19.084 -20.909 1.00 38.69 118 LEU A C 1
ATOM 907 O O . LEU A 1 118 ? 12.823 -19.386 -20.536 1.00 38.69 118 LEU A O 1
ATOM 911 N N . THR A 1 119 ? 14.525 -19.555 -22.018 1.00 43.44 119 THR A N 1
ATOM 912 C CA . THR A 1 119 ? 14.070 -20.742 -22.756 1.00 43.44 119 THR A CA 1
ATOM 913 C C . THR A 1 119 ? 14.830 -21.942 -22.225 1.00 43.44 119 THR A C 1
ATOM 915 O O . THR A 1 119 ? 16.030 -21.754 -21.915 1.00 43.44 119 THR A O 1
#

Sequence (119 aa):
KMKINEKLVKKHGLKARELELTIRNFLGELAAAVVRKSSVRSLILSGGDTALGVCSALDLHNLYILDELFPGIPVSMVDFGDLQLKLVTKAGGFGEEDTLFEIIDKMSLNIGQRRQVLT

pLDDT: mean 89.02, std 14.96, range [36.5, 98.5]

Organism: NCBI:txid412755

Secondary structure (DSSP, 8-state):
---HHHHHHHHHT--HHHHHHHHHHHHHHHHHHHHHHS---EEEEESHHHHHHHHHHHT----EEEEEEETTEEEEEEEETTEEEEEEEE-TT-S-TTHHHHHHHHHHTTS--------

InterPro domains:
  IPR031475 Four-carbon acid sugar kinase, nucleotide binding domain [PF17042] (6-100)
  IPR042213 Four-carbon acid sugar kinase, nucleotide binding domain superfamily [G3DSA:3.40.980.20] (4-108)

Radius of gyration: 16.65 Å; chains: 1; bounding box: 34×36×47 Å

Foldseek 3Di:
DDDPLNVVCVVVVHDSVRVLVVVLQVLLLVLLVDVVVDVAQEDEAEADSNVVSVCVSQVNPDWAFDAAPDVQWTWTWTDRPPGIHIYTYHHPPDDDPCVVVVVVVVVVPPPDDDDPPPD